Protein AF-A0A8H5M3I1-F1 (afdb_monomer_lite)

Foldseek 3Di:
DDVVVVVVVVVLVVVLVVLVVVLVVLVVVLVVVVVVLVVVLCVLVVDDDDPVSVVVNLLSVLLNVLSVLQNVLSNVLSCLCCVQQPVDQQDDPCRNVVSVVSSCVVNVVSVVCNCVSVVSSVVSVVVVVVVVVVVPD

Sequence (137 aa):
MNPEDQQIIVQYGTTYYQESIPMIVTILTYGIFILATLIAVRAIVSKSLTRSRILLLACLIAIGIGFTWDVFYFAMSNLILIKYGLVQVVRGPEGLELAGVIADKKELPLLYMSSWAGVIAASRIFLFEWDGTLLIG

pLDDT: mean 77.52, std 11.61, range [37.47, 92.94]

Structure (mmCIF, N/CA/C/O backbone):
data_AF-A0A8H5M3I1-F1
#
_entry.id   AF-A0A8H5M3I1-F1
#
loop_
_atom_site.group_PDB
_atom_site.id
_atom_site.type_symbol
_atom_site.label_atom_id
_atom_site.label_alt_id
_atom_site.label_comp_id
_atom_site.label_asym_id
_atom_site.label_entity_id
_atom_site.label_seq_id
_atom_site.pdbx_PDB_ins_code
_atom_site.Cartn_x
_atom_site.Cartn_y
_atom_site.Cartn_z
_atom_site.occupancy
_atom_site.B_iso_or_equiv
_atom_site.auth_seq_id
_atom_site.auth_comp_id
_atom_site.auth_asym_id
_atom_site.auth_atom_id
_atom_site.pdbx_PDB_model_num
ATOM 1 N N . MET A 1 1 ? 20.606 9.527 -31.210 1.00 57.84 1 MET A N 1
ATOM 2 C CA . MET A 1 1 ? 19.341 9.486 -30.455 1.00 57.84 1 MET A CA 1
ATOM 3 C C . MET A 1 1 ? 18.358 10.329 -31.236 1.00 57.84 1 MET A C 1
ATOM 5 O O . MET A 1 1 ? 18.690 11.481 -31.501 1.00 57.84 1 MET A O 1
ATOM 9 N N . ASN A 1 2 ? 17.266 9.739 -31.723 1.00 83.81 2 ASN A N 1
ATOM 10 C CA . ASN A 1 2 ? 16.259 10.480 -32.481 1.00 83.81 2 ASN A CA 1
ATOM 11 C C . ASN A 1 2 ? 15.472 11.379 -31.499 1.00 83.81 2 ASN A C 1
ATOM 13 O O . ASN A 1 2 ? 15.250 10.953 -30.363 1.00 83.81 2 ASN A O 1
ATOM 17 N N . PRO A 1 3 ? 15.065 12.609 -31.861 1.00 79.06 3 PRO A N 1
ATOM 18 C CA . PRO A 1 3 ? 14.167 13.430 -31.043 1.00 79.06 3 PRO A CA 1
ATOM 19 C C . PRO A 1 3 ? 12.902 12.705 -30.551 1.00 79.06 3 PRO A C 1
ATOM 21 O O . PRO A 1 3 ? 12.463 12.962 -29.432 1.00 79.06 3 PRO A O 1
ATOM 24 N N . GLU A 1 4 ? 12.357 11.769 -31.332 1.00 77.56 4 GLU A N 1
ATOM 25 C CA . GLU A 1 4 ? 11.216 10.931 -30.927 1.00 77.56 4 GLU A CA 1
ATOM 26 C C . GLU A 1 4 ? 11.570 10.022 -29.737 1.00 77.56 4 GLU A C 1
ATOM 28 O O . GLU A 1 4 ? 10.868 10.028 -28.727 1.00 77.56 4 GLU A O 1
ATOM 33 N N . ASP A 1 5 ? 12.721 9.341 -29.779 1.00 71.25 5 ASP A N 1
ATOM 34 C CA . ASP A 1 5 ? 13.210 8.519 -28.661 1.00 71.25 5 ASP A CA 1
ATOM 35 C C . ASP A 1 5 ? 13.417 9.362 -27.393 1.00 71.25 5 ASP A C 1
ATOM 37 O O . ASP A 1 5 ? 13.139 8.922 -26.276 1.00 71.25 5 ASP A O 1
ATOM 41 N N . GLN A 1 6 ? 13.907 10.598 -27.555 1.00 76.94 6 GLN A N 1
ATOM 42 C CA . GLN A 1 6 ? 14.094 11.536 -26.447 1.00 76.94 6 GLN A CA 1
ATOM 43 C C . GLN A 1 6 ? 12.770 11.933 -25.796 1.00 76.94 6 GLN A C 1
ATOM 45 O O . GLN A 1 6 ? 12.694 11.958 -24.568 1.00 76.94 6 GLN A O 1
ATOM 50 N N . GLN A 1 7 ? 11.739 12.233 -26.588 1.00 81.69 7 GLN A N 1
ATOM 51 C CA . GLN A 1 7 ? 10.420 12.573 -26.056 1.00 81.69 7 GLN A CA 1
ATOM 52 C C . GLN A 1 7 ? 9.821 11.411 -25.275 1.00 81.69 7 GLN A C 1
ATOM 54 O O . GLN A 1 7 ? 9.352 11.610 -24.156 1.00 81.69 7 GLN A O 1
ATOM 59 N N . ILE A 1 8 ? 9.913 10.201 -25.821 1.00 75.00 8 ILE A N 1
ATOM 60 C CA . ILE A 1 8 ? 9.384 9.004 -25.178 1.00 75.00 8 ILE A CA 1
ATOM 61 C C . ILE A 1 8 ? 10.097 8.762 -23.836 1.00 75.00 8 ILE A C 1
ATOM 63 O O . ILE A 1 8 ? 9.441 8.581 -22.812 1.00 75.00 8 ILE A O 1
ATOM 67 N N . ILE A 1 9 ? 11.431 8.846 -23.790 1.00 77.00 9 ILE A N 1
ATOM 68 C CA . ILE A 1 9 ? 12.196 8.667 -22.543 1.00 77.00 9 ILE A CA 1
ATOM 69 C C . ILE A 1 9 ? 11.850 9.733 -21.498 1.00 77.00 9 ILE A C 1
ATOM 71 O O . ILE A 1 9 ? 11.693 9.405 -20.321 1.00 77.00 9 ILE A O 1
ATOM 75 N N . VAL A 1 10 ? 11.713 10.999 -21.905 1.00 82.00 10 VAL A N 1
ATOM 76 C CA . VAL A 1 10 ? 11.321 12.085 -20.994 1.00 82.00 10 VAL A CA 1
ATOM 77 C C . VAL A 1 10 ? 9.905 11.866 -20.464 1.00 82.00 10 VAL A C 1
ATOM 79 O O . VAL A 1 10 ? 9.671 12.054 -19.271 1.00 82.00 10 VAL A O 1
ATOM 82 N N . GLN A 1 11 ? 8.974 11.436 -21.315 1.00 80.19 11 GLN A N 1
ATOM 83 C CA . GLN A 1 11 ? 7.590 11.185 -20.933 1.00 80.19 11 GLN A CA 1
ATOM 84 C C . GLN A 1 11 ? 7.496 10.028 -19.933 1.00 80.19 11 GLN A C 1
ATOM 86 O O . GLN A 1 11 ? 6.967 10.222 -18.841 1.00 80.19 11 GLN A O 1
ATOM 91 N N . TYR A 1 12 ? 8.116 8.882 -20.233 1.00 75.44 12 TYR A N 1
ATOM 92 C CA . TYR A 1 12 ? 8.194 7.757 -19.300 1.00 75.44 12 TYR A CA 1
ATOM 93 C C . TYR A 1 12 ? 8.881 8.150 -17.990 1.00 75.44 12 TYR A C 1
ATOM 95 O O . TYR A 1 12 ? 8.330 7.920 -16.916 1.00 75.44 12 TYR A O 1
ATOM 103 N N . GLY A 1 13 ? 10.052 8.791 -18.053 1.00 76.19 13 GLY A N 1
ATOM 104 C CA . GLY A 1 13 ? 10.782 9.239 -16.865 1.00 76.19 13 GLY A CA 1
ATOM 105 C C . GLY A 1 13 ? 9.957 10.177 -15.978 1.00 76.19 13 GLY A C 1
ATOM 106 O O . GLY A 1 13 ? 9.979 10.046 -14.754 1.00 76.19 13 GLY A O 1
ATOM 107 N N . THR A 1 14 ? 9.180 11.073 -16.592 1.00 81.19 14 THR A N 1
ATOM 108 C CA . THR A 1 14 ? 8.269 11.980 -15.882 1.00 81.19 14 THR A CA 1
ATOM 109 C C . THR A 1 14 ? 7.128 11.213 -15.220 1.00 81.19 14 THR A C 1
ATOM 111 O O . THR A 1 14 ? 6.872 11.435 -14.039 1.00 81.19 14 THR A O 1
ATOM 114 N N . THR A 1 15 ? 6.489 10.278 -15.929 1.00 79.19 15 THR A N 1
ATOM 115 C CA . THR A 1 15 ? 5.421 9.434 -15.375 1.00 79.19 15 THR A CA 1
ATOM 116 C C . THR A 1 15 ? 5.918 8.629 -14.175 1.00 79.19 15 THR A C 1
ATOM 118 O O . THR A 1 15 ? 5.325 8.699 -13.105 1.00 79.19 15 THR A O 1
ATOM 121 N N . TYR A 1 16 ? 7.060 7.945 -14.284 1.00 75.88 16 TYR A N 1
ATOM 122 C CA . TYR A 1 16 ? 7.607 7.174 -13.161 1.00 75.88 16 TYR A CA 1
ATOM 123 C C . TYR A 1 16 ? 7.965 8.050 -11.960 1.00 75.88 16 TYR A C 1
ATOM 125 O O . TYR A 1 16 ? 7.728 7.657 -10.817 1.00 75.88 16 TYR A O 1
ATOM 133 N N . TYR A 1 17 ? 8.528 9.237 -12.195 1.00 78.06 17 TYR A N 1
ATOM 134 C CA . TYR A 1 17 ? 8.825 10.186 -11.124 1.00 78.06 17 TYR A CA 1
ATOM 135 C C . TYR A 1 17 ? 7.546 10.675 -10.426 1.00 78.06 17 TYR A C 1
ATOM 137 O O . TYR A 1 17 ? 7.496 10.753 -9.199 1.00 78.06 17 TYR A O 1
ATOM 145 N N . GLN A 1 18 ? 6.496 10.960 -11.197 1.00 80.56 18 GLN A N 1
ATOM 146 C CA . GLN A 1 18 ? 5.214 11.416 -10.666 1.00 80.56 18 GLN A CA 1
ATOM 147 C C . GLN A 1 18 ? 4.464 10.330 -9.891 1.00 80.56 18 GLN A C 1
ATOM 149 O O . GLN A 1 18 ? 3.827 10.671 -8.902 1.00 80.56 18 GLN A O 1
ATOM 154 N N . GLU A 1 19 ? 4.584 9.055 -10.270 1.00 79.81 19 GLU A N 1
ATOM 155 C CA . GLU A 1 19 ? 3.922 7.925 -9.593 1.00 79.81 19 GLU A CA 1
ATOM 156 C C . GLU A 1 19 ? 4.698 7.400 -8.366 1.00 79.81 19 GLU A C 1
ATOM 158 O O . GLU A 1 19 ? 4.123 6.911 -7.390 1.00 79.81 19 GLU A O 1
ATOM 163 N N . SER A 1 20 ? 6.022 7.571 -8.333 1.00 77.31 20 SER A N 1
ATOM 164 C CA . SER A 1 20 ? 6.836 7.112 -7.195 1.00 77.31 20 SER A CA 1
ATOM 165 C C . SER A 1 20 ? 6.672 7.973 -5.934 1.00 77.31 20 SER A C 1
ATOM 167 O O . SER A 1 20 ? 6.723 7.447 -4.820 1.00 77.31 20 SER A O 1
ATOM 169 N N . ILE A 1 21 ? 6.402 9.274 -6.071 1.00 83.38 21 ILE A N 1
ATOM 170 C CA . ILE A 1 21 ? 6.089 10.158 -4.934 1.00 83.38 21 ILE A CA 1
ATOM 171 C C . ILE A 1 21 ? 4.821 9.706 -4.176 1.00 83.38 21 ILE A C 1
ATOM 173 O O . ILE A 1 21 ? 4.917 9.467 -2.966 1.00 83.38 21 ILE A O 1
ATOM 177 N N . PRO A 1 22 ? 3.642 9.555 -4.814 1.00 84.62 22 PRO A N 1
ATOM 178 C CA . PRO A 1 22 ? 2.435 9.108 -4.131 1.00 84.62 22 PRO A CA 1
ATOM 179 C C . PRO A 1 22 ? 2.580 7.685 -3.588 1.00 84.62 22 PRO A C 1
ATOM 181 O O . PRO A 1 22 ? 2.024 7.405 -2.527 1.00 84.62 22 PRO A O 1
ATOM 184 N N . MET A 1 23 ? 3.374 6.810 -4.220 1.00 83.62 23 MET A N 1
ATOM 185 C CA . MET A 1 23 ? 3.729 5.495 -3.663 1.00 83.62 23 MET A CA 1
ATOM 186 C C . MET A 1 23 ? 4.410 5.612 -2.295 1.00 83.62 23 MET A C 1
ATOM 188 O O . MET A 1 23 ? 3.956 4.996 -1.328 1.00 83.62 23 MET A O 1
ATOM 192 N N . ILE A 1 24 ? 5.455 6.436 -2.183 1.00 85.88 24 ILE A N 1
ATOM 193 C CA . ILE A 1 24 ? 6.175 6.643 -0.918 1.00 85.88 24 ILE A CA 1
ATOM 194 C C . ILE A 1 24 ? 5.238 7.225 0.145 1.00 85.88 24 ILE A C 1
ATOM 196 O O . ILE A 1 24 ? 5.185 6.719 1.267 1.00 85.88 24 ILE A O 1
ATOM 200 N N . VAL A 1 25 ? 4.468 8.258 -0.210 1.00 88.50 25 VAL A N 1
ATOM 201 C CA . VAL A 1 25 ? 3.515 8.898 0.709 1.00 88.50 25 VAL A CA 1
ATOM 202 C C . VAL A 1 25 ? 2.466 7.898 1.195 1.00 88.50 25 VAL A C 1
ATOM 204 O O . VAL A 1 25 ? 2.199 7.825 2.392 1.00 88.50 25 VAL A O 1
ATOM 207 N N . THR A 1 26 ? 1.916 7.081 0.296 1.00 87.00 26 THR A N 1
ATOM 208 C CA . THR A 1 26 ? 0.904 6.068 0.627 1.00 87.00 26 THR A CA 1
ATOM 209 C C . THR A 1 26 ? 1.446 5.040 1.615 1.00 87.00 26 THR A C 1
ATOM 211 O O . THR A 1 26 ? 0.792 4.752 2.616 1.00 87.00 26 THR A O 1
ATOM 214 N N . ILE A 1 27 ? 2.662 4.529 1.395 1.00 86.25 27 ILE A N 1
ATOM 215 C CA . ILE A 1 27 ? 3.293 3.551 2.294 1.00 86.25 27 ILE A CA 1
ATOM 216 C C . ILE A 1 27 ? 3.556 4.161 3.678 1.00 86.25 27 ILE A C 1
ATOM 218 O O . ILE A 1 27 ? 3.284 3.521 4.697 1.00 86.25 27 ILE A O 1
ATOM 222 N N . LEU A 1 28 ? 4.045 5.405 3.738 1.00 90.19 28 LEU A N 1
ATOM 223 C CA . LEU A 1 28 ? 4.293 6.097 5.007 1.00 90.19 28 LEU A CA 1
ATOM 224 C C . LEU A 1 28 ? 2.995 6.348 5.782 1.00 90.19 28 LEU A C 1
ATOM 226 O O . LEU A 1 28 ? 2.910 6.024 6.970 1.00 90.19 28 LEU A O 1
ATOM 230 N N . THR A 1 29 ? 1.965 6.870 5.113 1.00 87.69 29 THR A N 1
ATOM 231 C CA . THR A 1 29 ? 0.651 7.110 5.724 1.00 87.69 29 THR A CA 1
ATOM 232 C C . THR A 1 29 ? 0.000 5.802 6.170 1.00 87.69 29 THR A C 1
ATOM 234 O O . THR A 1 29 ? -0.606 5.753 7.241 1.00 87.69 29 THR A O 1
ATOM 237 N N . TYR A 1 30 ? 0.186 4.712 5.423 1.00 89.19 30 TYR A N 1
ATOM 238 C CA . TYR A 1 30 ? -0.279 3.389 5.827 1.00 89.19 30 TYR A CA 1
ATOM 239 C C . TYR A 1 30 ? 0.415 2.882 7.103 1.00 89.19 30 TYR A C 1
ATOM 241 O O . TYR A 1 30 ? -0.239 2.330 7.988 1.00 89.19 30 TYR A O 1
ATOM 249 N N . GLY A 1 31 ? 1.714 3.145 7.269 1.00 87.44 31 GLY A N 1
ATOM 250 C CA . GLY A 1 31 ? 2.421 2.868 8.524 1.00 87.44 31 GLY A CA 1
ATOM 251 C C . GLY A 1 31 ? 1.807 3.603 9.724 1.00 87.44 31 GLY A C 1
ATOM 252 O O . GLY A 1 31 ? 1.574 3.000 10.774 1.00 87.44 31 GLY A O 1
ATOM 253 N N . ILE A 1 32 ? 1.469 4.886 9.554 1.00 92.00 32 ILE A N 1
ATOM 254 C CA . ILE A 1 32 ? 0.771 5.683 10.579 1.00 92.00 32 ILE A CA 1
ATOM 255 C C . ILE A 1 32 ? -0.615 5.091 10.875 1.00 92.00 32 ILE A C 1
ATOM 257 O O . ILE A 1 32 ? -0.999 4.964 12.040 1.00 92.00 32 ILE A O 1
ATOM 261 N N . PHE A 1 33 ? -1.346 4.680 9.838 1.00 90.31 33 PHE A N 1
ATOM 262 C CA . PHE A 1 33 ? -2.653 4.040 9.972 1.00 90.31 33 PHE A CA 1
ATOM 263 C C . PHE A 1 33 ? -2.585 2.731 10.777 1.00 90.31 33 PHE A C 1
ATOM 265 O O . PHE A 1 33 ? -3.406 2.525 11.674 1.00 90.31 33 PHE A O 1
ATOM 272 N N . ILE A 1 34 ? -1.584 1.874 10.537 1.00 90.44 34 ILE A N 1
ATOM 273 C CA . ILE A 1 34 ? -1.369 0.651 11.329 1.00 90.44 34 ILE A CA 1
ATOM 274 C C . ILE A 1 34 ? -1.138 1.001 12.801 1.00 90.44 34 ILE A C 1
ATOM 276 O O . ILE A 1 34 ? -1.767 0.411 13.680 1.00 90.44 34 ILE A O 1
ATOM 280 N N . LEU A 1 35 ? -0.267 1.974 13.089 1.00 92.94 35 LEU A N 1
ATOM 281 C CA . LEU A 1 35 ? 0.019 2.388 14.465 1.00 92.94 35 LEU A CA 1
ATOM 282 C C . LEU A 1 35 ? -1.240 2.906 15.174 1.00 92.94 35 LEU A C 1
ATOM 284 O O . LEU A 1 35 ? -1.528 2.489 16.298 1.00 92.94 35 LEU A O 1
ATOM 288 N N . ALA A 1 36 ? -2.029 3.751 14.506 1.00 89.94 36 ALA A N 1
ATOM 289 C CA . ALA A 1 36 ? -3.299 4.247 15.032 1.00 89.94 36 ALA A CA 1
ATOM 290 C C . ALA A 1 36 ? -4.295 3.104 15.297 1.00 89.94 36 ALA A C 1
ATOM 292 O O . ALA A 1 36 ? -4.933 3.059 16.352 1.00 89.94 36 ALA A O 1
ATOM 293 N N . THR A 1 37 ? -4.370 2.138 14.379 1.00 90.31 37 THR A N 1
ATOM 294 C CA . THR A 1 37 ? -5.222 0.948 14.499 1.00 90.31 37 THR A CA 1
ATOM 295 C C . THR A 1 37 ? -4.817 0.101 15.706 1.00 90.31 37 THR A C 1
ATOM 297 O O . THR A 1 37 ? -5.672 -0.278 16.502 1.00 90.31 37 THR A O 1
ATOM 300 N N . LEU A 1 38 ? -3.520 -0.140 15.918 1.00 90.12 38 LEU A N 1
ATOM 301 C CA . LEU A 1 38 ? -3.019 -0.892 17.075 1.00 90.12 38 LEU A CA 1
ATOM 302 C C . LEU A 1 38 ? -3.345 -0.201 18.405 1.00 90.12 38 LEU A C 1
ATOM 304 O O . LEU A 1 38 ? -3.754 -0.862 19.365 1.00 90.12 38 LEU A O 1
ATOM 308 N N . ILE A 1 39 ? -3.209 1.128 18.464 1.00 91.62 39 ILE A N 1
ATOM 309 C CA . ILE A 1 39 ? -3.585 1.919 19.644 1.00 91.62 39 ILE A CA 1
ATOM 310 C C . ILE A 1 39 ? -5.090 1.782 19.913 1.00 91.62 39 ILE A C 1
ATOM 312 O O . ILE A 1 39 ? -5.485 1.525 21.054 1.00 91.62 39 ILE A O 1
ATOM 316 N N . ALA A 1 40 ? -5.925 1.888 18.875 1.00 89.50 40 ALA A N 1
ATOM 317 C CA . ALA A 1 40 ? -7.372 1.727 18.986 1.00 89.50 40 ALA A CA 1
ATOM 318 C C . ALA A 1 40 ? -7.760 0.318 19.467 1.00 89.50 40 ALA A C 1
ATOM 320 O O . ALA A 1 40 ? -8.529 0.187 20.420 1.00 89.50 40 ALA A O 1
ATOM 321 N N . VAL A 1 41 ? -7.175 -0.738 18.890 1.00 89.62 41 VAL A N 1
ATOM 322 C CA . VAL A 1 41 ? -7.396 -2.128 19.325 1.00 89.62 41 VAL A CA 1
ATOM 323 C C . VAL A 1 41 ? -7.031 -2.294 20.800 1.00 89.62 41 VAL A C 1
ATOM 325 O O . VAL A 1 41 ? -7.839 -2.801 21.580 1.00 89.62 41 VAL A O 1
ATOM 328 N N . ARG A 1 42 ? -5.859 -1.805 21.225 1.00 89.75 42 ARG A N 1
ATOM 329 C CA . ARG A 1 42 ? -5.424 -1.876 22.629 1.00 89.75 42 ARG A CA 1
ATOM 330 C C . ARG A 1 42 ? -6.384 -1.138 23.567 1.00 89.75 42 ARG A C 1
ATOM 332 O O . ARG A 1 42 ? -6.700 -1.639 24.647 1.00 89.75 42 ARG A O 1
ATOM 339 N N . ALA A 1 43 ? -6.881 0.031 23.170 1.00 88.50 43 ALA A N 1
ATOM 340 C CA . ALA A 1 43 ? -7.863 0.795 23.941 1.00 88.50 43 ALA A CA 1
ATOM 341 C C . ALA A 1 43 ? -9.230 0.086 24.040 1.00 88.50 43 ALA A C 1
ATOM 343 O O . ALA A 1 43 ? -9.942 0.234 25.039 1.00 88.50 43 ALA A O 1
ATOM 344 N N . ILE A 1 44 ? -9.603 -0.703 23.028 1.00 88.62 44 ILE A N 1
ATOM 345 C CA . ILE A 1 44 ? -10.852 -1.467 23.044 1.00 88.62 44 ILE A CA 1
ATOM 346 C C . ILE A 1 44 ? -10.724 -2.712 23.929 1.00 88.62 44 ILE A C 1
ATOM 348 O O . ILE A 1 44 ? -11.603 -2.931 24.764 1.00 88.62 44 ILE A O 1
ATOM 352 N N . VAL A 1 45 ? -9.632 -3.472 23.778 1.00 87.44 45 VAL A N 1
ATOM 353 C CA . VAL A 1 45 ? -9.378 -4.749 24.476 1.00 87.44 45 VAL A CA 1
ATOM 354 C C . VAL A 1 45 ? -9.001 -4.553 25.949 1.00 87.44 45 VAL A C 1
ATOM 356 O O . VAL A 1 45 ? -9.272 -5.418 26.772 1.00 87.44 45 VAL A O 1
ATOM 359 N N . SER A 1 46 ? -8.424 -3.406 26.323 1.00 87.38 46 SER A N 1
ATOM 360 C CA . SER A 1 46 ? -8.066 -3.104 27.724 1.00 87.38 46 SER A CA 1
ATOM 361 C C . SER A 1 46 ? -9.258 -2.907 28.675 1.00 87.38 46 SER A C 1
ATOM 363 O O . SER A 1 46 ? -9.058 -2.769 29.879 1.00 87.38 46 SER A O 1
ATOM 365 N N . LYS A 1 47 ? -10.496 -2.889 28.168 1.00 81.88 47 LYS A N 1
ATOM 366 C CA . LYS A 1 47 ? -11.732 -2.785 28.963 1.00 81.88 47 LYS A CA 1
ATOM 367 C C . LYS A 1 47 ? -12.608 -4.016 28.715 1.00 81.88 47 LYS A C 1
ATOM 369 O O . LYS A 1 47 ? -12.364 -4.770 27.778 1.00 81.88 47 LYS A O 1
ATOM 374 N N . SER A 1 48 ? -13.651 -4.207 29.523 1.00 83.62 48 SER A N 1
ATOM 375 C CA . SER A 1 48 ? -14.582 -5.329 29.350 1.00 83.62 48 SER A CA 1
ATOM 376 C C . SER A 1 48 ? -15.162 -5.373 27.930 1.00 83.62 48 SER A C 1
ATOM 378 O O . SER A 1 48 ? -15.632 -4.366 27.393 1.00 83.62 48 SER A O 1
ATOM 380 N N . LEU A 1 49 ? -15.110 -6.554 27.310 1.00 80.69 49 LEU A N 1
ATOM 381 C CA . LEU A 1 49 ? -15.620 -6.798 25.963 1.00 80.69 49 LEU A CA 1
ATOM 382 C C . LEU A 1 49 ? -17.150 -6.848 25.987 1.00 80.69 49 LEU A C 1
ATOM 384 O O . LEU A 1 49 ? -17.758 -7.883 26.235 1.00 80.69 49 LEU A O 1
ATOM 388 N N . THR A 1 50 ? -17.778 -5.702 25.737 1.00 87.75 50 THR A N 1
ATOM 389 C CA . THR A 1 50 ? -19.220 -5.616 25.481 1.00 87.75 50 THR A CA 1
ATOM 390 C C . THR A 1 50 ? -19.527 -5.936 24.015 1.00 87.75 50 THR A C 1
ATOM 392 O O . THR A 1 50 ? -18.670 -5.766 23.144 1.00 87.75 50 THR A O 1
ATOM 395 N N . ARG A 1 51 ? -20.770 -6.339 23.706 1.00 82.19 51 ARG A N 1
ATOM 396 C CA . ARG A 1 51 ? -21.219 -6.640 22.329 1.00 82.19 51 ARG A CA 1
ATOM 397 C C . ARG A 1 51 ? -20.896 -5.504 21.343 1.00 82.19 51 ARG A C 1
ATOM 399 O O . ARG A 1 51 ? -20.404 -5.758 20.250 1.00 82.19 51 ARG A O 1
ATOM 406 N N . SER A 1 52 ? -21.065 -4.248 21.762 1.00 84.31 52 SER A N 1
ATOM 407 C CA . SER A 1 52 ? -20.727 -3.067 20.952 1.00 84.31 52 SER A CA 1
ATOM 408 C C . SER A 1 52 ? -19.226 -2.936 20.660 1.00 84.31 52 SER A C 1
ATOM 410 O O . SER A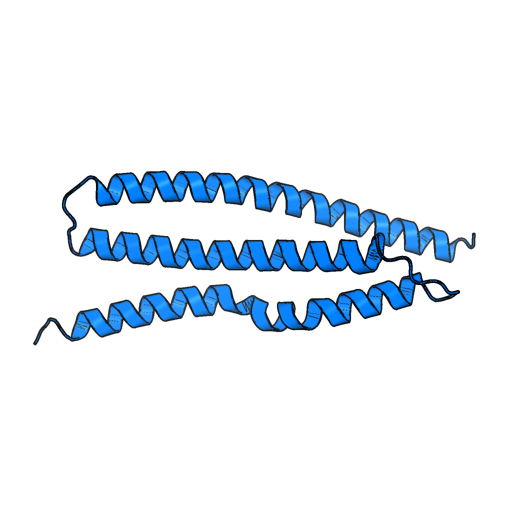 1 52 ? -18.847 -2.511 19.575 1.00 84.31 52 SER A O 1
ATOM 412 N N . ARG A 1 53 ? -18.351 -3.314 21.601 1.00 84.50 53 ARG A N 1
ATOM 413 C CA . ARG A 1 53 ? -16.890 -3.286 21.401 1.00 84.50 53 ARG A CA 1
ATOM 414 C C . ARG A 1 53 ? -16.416 -4.379 20.453 1.00 84.50 53 ARG A C 1
ATOM 416 O O . ARG A 1 53 ? -15.502 -4.135 19.674 1.00 84.50 53 ARG A O 1
ATOM 423 N N . ILE A 1 54 ? -17.051 -5.548 20.501 1.00 82.31 54 ILE A N 1
ATOM 424 C CA . ILE A 1 54 ? -16.795 -6.641 19.556 1.00 82.31 54 ILE A CA 1
ATOM 425 C C . ILE A 1 54 ? -17.158 -6.190 18.136 1.00 82.31 54 ILE A C 1
ATOM 427 O O . ILE A 1 54 ? -16.349 -6.345 17.225 1.00 82.31 54 ILE A O 1
ATOM 431 N N . LEU A 1 55 ? -18.317 -5.542 17.964 1.00 84.44 55 LEU A N 1
ATOM 432 C CA . LEU A 1 55 ? -18.726 -4.976 16.675 1.00 84.44 55 LEU A CA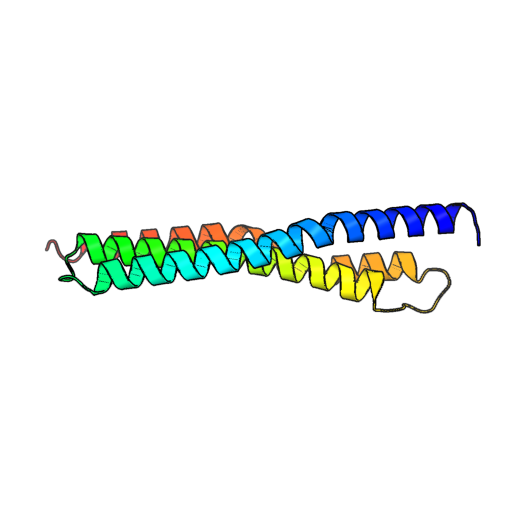 1
ATOM 433 C C . LEU A 1 55 ? -17.753 -3.889 16.181 1.00 84.44 55 LEU A C 1
ATOM 435 O O . LEU A 1 55 ? -17.386 -3.873 15.008 1.00 84.44 55 LEU A O 1
ATOM 439 N N . LEU A 1 56 ? -17.286 -3.007 17.071 1.00 85.44 56 LEU A N 1
ATOM 440 C CA . LEU A 1 56 ? -16.282 -1.996 16.723 1.00 85.44 56 LEU A CA 1
ATOM 441 C C . LEU A 1 56 ? -14.949 -2.620 16.296 1.00 85.44 56 LEU A C 1
ATOM 443 O O . LEU A 1 56 ? -14.371 -2.171 15.312 1.00 85.44 56 LEU A O 1
ATOM 447 N N . LEU A 1 57 ? -14.472 -3.662 16.985 1.00 84.69 57 LEU A N 1
ATOM 448 C CA . LEU A 1 57 ? -13.263 -4.393 16.587 1.00 84.69 57 LEU A CA 1
ATOM 449 C C . LEU A 1 57 ? -13.428 -5.060 15.221 1.00 84.69 57 LEU A C 1
ATOM 451 O O . LEU A 1 57 ? -12.531 -4.969 14.389 1.00 84.69 57 LEU A O 1
ATOM 455 N N . ALA A 1 58 ? -14.576 -5.689 14.974 1.00 83.06 58 ALA A N 1
ATOM 456 C CA . ALA A 1 58 ? -14.897 -6.284 13.684 1.00 83.06 58 ALA A CA 1
ATOM 457 C C . ALA A 1 58 ? -14.867 -5.253 12.546 1.00 83.06 58 ALA A C 1
ATOM 459 O O . ALA A 1 58 ? -14.258 -5.502 11.504 1.00 83.06 58 ALA A O 1
ATOM 460 N N . CYS A 1 59 ? -15.466 -4.081 12.772 1.00 84.44 59 CYS A N 1
ATOM 461 C CA . CYS A 1 59 ? -15.438 -2.968 11.829 1.00 84.44 59 CYS A CA 1
ATOM 462 C C . CYS A 1 59 ? -14.003 -2.479 11.583 1.00 84.44 59 CYS A C 1
ATOM 464 O O . CYS A 1 59 ? -13.578 -2.352 10.437 1.00 84.44 59 CYS A O 1
ATOM 466 N N . LEU A 1 60 ? -13.218 -2.302 12.649 1.00 86.12 60 LEU A N 1
ATOM 467 C CA . LEU A 1 60 ? -11.820 -1.879 12.556 1.00 86.12 60 LEU A CA 1
ATOM 468 C C . LEU A 1 60 ? -10.971 -2.871 11.741 1.00 86.12 60 LEU A C 1
ATOM 470 O O . LEU A 1 60 ? -10.137 -2.456 10.941 1.00 86.12 60 LEU A O 1
ATOM 474 N N . ILE A 1 61 ? -11.207 -4.177 11.907 1.00 85.56 61 ILE A N 1
ATOM 475 C CA . ILE A 1 61 ? -10.545 -5.236 11.133 1.00 85.56 61 ILE A CA 1
ATOM 476 C C . ILE A 1 61 ? -10.961 -5.176 9.661 1.00 85.56 61 ILE A C 1
ATOM 478 O O . ILE A 1 61 ? -10.100 -5.267 8.792 1.00 85.56 61 ILE A O 1
ATOM 482 N N . ALA A 1 62 ? -12.254 -5.018 9.364 1.00 82.31 62 ALA A N 1
ATOM 483 C CA . ALA A 1 62 ? -12.740 -4.931 7.987 1.00 82.31 62 ALA A CA 1
ATOM 484 C C . ALA A 1 62 ? -12.143 -3.721 7.252 1.00 82.31 62 ALA A C 1
ATOM 486 O O . ALA A 1 62 ? -11.620 -3.869 6.149 1.00 82.31 62 ALA A O 1
ATOM 487 N N . ILE A 1 63 ? -12.142 -2.557 7.909 1.00 84.81 63 ILE A N 1
ATOM 488 C CA . ILE A 1 63 ? -11.497 -1.335 7.418 1.00 84.81 63 ILE A CA 1
ATOM 489 C C . ILE A 1 63 ? -10.002 -1.586 7.200 1.00 84.81 63 ILE A C 1
ATOM 491 O O . ILE A 1 63 ? -9.478 -1.293 6.129 1.00 84.81 63 ILE A O 1
ATOM 495 N N . GLY A 1 64 ? -9.323 -2.187 8.181 1.00 84.75 64 GLY A N 1
ATOM 496 C CA . GLY A 1 64 ? -7.903 -2.510 8.086 1.00 84.75 64 GLY A CA 1
ATOM 497 C C . GLY A 1 64 ? -7.575 -3.390 6.883 1.00 84.75 64 GLY A C 1
ATOM 498 O O . GLY A 1 64 ? -6.645 -3.079 6.143 1.00 84.75 64 GLY A O 1
ATOM 499 N N . ILE A 1 65 ? -8.354 -4.446 6.637 1.00 84.94 65 ILE A N 1
ATOM 500 C CA . ILE A 1 65 ? -8.138 -5.333 5.487 1.00 84.94 65 ILE A CA 1
ATOM 501 C C . ILE A 1 65 ? -8.388 -4.593 4.166 1.00 84.94 65 ILE A C 1
ATOM 503 O O . ILE A 1 65 ? -7.585 -4.740 3.249 1.00 84.94 65 ILE A O 1
ATOM 507 N N . GLY A 1 66 ? -9.443 -3.776 4.077 1.00 83.56 66 GLY A N 1
ATOM 508 C CA . GLY A 1 66 ? -9.729 -2.963 2.889 1.00 83.56 66 GLY A CA 1
ATOM 509 C C . GLY A 1 66 ? -8.577 -2.015 2.550 1.00 83.56 66 GLY A C 1
ATOM 510 O O . GLY A 1 66 ? -8.030 -2.082 1.454 1.00 83.56 66 GLY A O 1
ATOM 511 N N . PHE A 1 67 ? -8.117 -1.229 3.528 1.00 83.75 67 PHE A N 1
ATOM 512 C CA . PHE A 1 67 ? -6.965 -0.339 3.344 1.00 83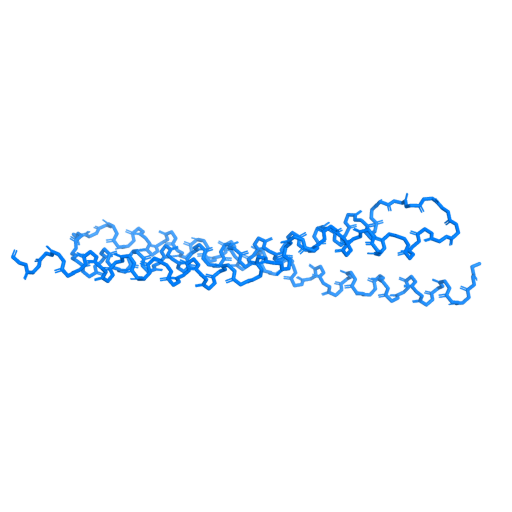.75 67 PHE A CA 1
ATOM 513 C C . PHE A 1 67 ? -5.672 -1.099 3.023 1.00 83.75 67 PHE A C 1
ATOM 515 O O . PHE A 1 67 ? -4.889 -0.650 2.190 1.00 83.75 67 PHE A O 1
ATOM 522 N N . THR A 1 68 ? -5.442 -2.258 3.651 1.00 86.75 68 THR A N 1
ATOM 523 C CA . THR A 1 68 ? -4.285 -3.113 3.328 1.00 86.75 68 THR A CA 1
ATOM 524 C C . THR A 1 68 ? -4.324 -3.537 1.863 1.00 86.75 68 THR A C 1
ATOM 526 O O . THR A 1 68 ? -3.292 -3.535 1.195 1.00 86.75 68 THR A O 1
ATOM 529 N N . TRP A 1 69 ? -5.509 -3.901 1.368 1.00 85.88 69 TRP A N 1
ATOM 530 C CA . TRP A 1 69 ? -5.705 -4.324 -0.010 1.00 85.88 69 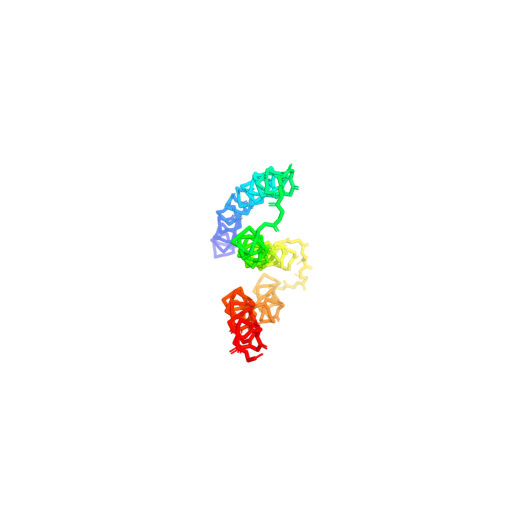TRP A CA 1
ATOM 531 C C . TRP A 1 69 ? -5.447 -3.188 -1.001 1.00 85.88 69 TRP A C 1
ATOM 533 O O . TRP A 1 69 ? -4.699 -3.387 -1.956 1.00 85.88 69 TRP A O 1
ATOM 543 N N . ASP A 1 70 ? -5.985 -1.995 -0.746 1.00 84.56 70 ASP A N 1
ATOM 544 C CA . ASP A 1 70 ? -5.774 -0.824 -1.606 1.00 84.56 70 ASP A CA 1
ATOM 545 C C . ASP A 1 70 ? -4.290 -0.448 -1.697 1.00 84.56 70 ASP A C 1
ATOM 547 O O . ASP A 1 70 ? -3.754 -0.231 -2.785 1.00 84.56 70 ASP A O 1
ATOM 551 N N . VAL A 1 71 ? -3.591 -0.442 -0.556 1.00 86.69 71 VAL A N 1
ATOM 552 C CA . VAL A 1 71 ? -2.149 -0.164 -0.508 1.00 86.69 71 VAL A CA 1
ATOM 553 C C . VAL A 1 71 ? -1.356 -1.258 -1.219 1.00 86.69 71 VAL A C 1
ATOM 555 O O . VAL A 1 71 ? -0.415 -0.950 -1.951 1.00 86.69 71 VAL A O 1
ATOM 558 N N . PHE A 1 72 ? -1.730 -2.528 -1.042 1.00 86.88 72 PHE A N 1
ATOM 559 C CA . PHE A 1 72 ? -1.097 -3.646 -1.738 1.00 86.88 72 PHE A CA 1
ATOM 560 C C . PHE A 1 72 ? -1.265 -3.533 -3.255 1.00 86.88 72 PHE A C 1
ATOM 562 O O . PHE A 1 72 ? -0.279 -3.645 -3.980 1.00 86.88 72 PHE A O 1
ATOM 569 N N . TYR A 1 73 ? -2.485 -3.271 -3.727 1.00 85.94 73 TYR A N 1
ATOM 570 C CA . TYR A 1 73 ? -2.786 -3.066 -5.141 1.00 85.94 73 TYR A CA 1
ATOM 571 C C . TYR A 1 73 ? -1.946 -1.922 -5.720 1.00 85.94 73 TYR A C 1
ATOM 573 O O . TYR A 1 73 ? -1.231 -2.116 -6.705 1.00 85.94 73 TYR A O 1
ATOM 581 N N . PHE A 1 74 ? -1.965 -0.761 -5.060 1.00 84.56 74 PHE A N 1
ATOM 582 C CA . PHE A 1 74 ? -1.244 0.424 -5.514 1.00 84.56 74 PHE A CA 1
ATOM 583 C C . PHE A 1 74 ? 0.274 0.202 -5.550 1.00 84.56 74 PHE A C 1
ATOM 585 O O . PHE A 1 74 ? 0.932 0.530 -6.538 1.00 84.56 74 PHE A O 1
ATOM 592 N N . ALA A 1 75 ? 0.839 -0.410 -4.505 1.00 85.44 75 ALA A N 1
ATOM 593 C CA . ALA A 1 75 ? 2.266 -0.705 -4.444 1.00 85.44 75 ALA A CA 1
ATOM 594 C C . ALA A 1 75 ? 2.686 -1.751 -5.488 1.00 85.44 75 ALA A C 1
ATOM 596 O O . ALA A 1 75 ? 3.722 -1.592 -6.130 1.00 85.44 75 ALA A O 1
ATOM 597 N N . MET A 1 76 ? 1.896 -2.810 -5.682 1.00 85.62 76 MET A N 1
ATOM 598 C CA . MET A 1 76 ? 2.202 -3.863 -6.653 1.00 85.62 76 MET A CA 1
ATOM 599 C C . MET A 1 76 ? 2.127 -3.369 -8.097 1.00 85.62 76 MET A C 1
ATOM 601 O O . MET A 1 76 ? 3.018 -3.706 -8.875 1.00 85.62 76 MET A O 1
ATOM 605 N N . SER A 1 77 ? 1.119 -2.562 -8.443 1.00 83.62 77 SER A N 1
ATOM 606 C CA . SER A 1 77 ? 1.016 -1.923 -9.765 1.00 83.62 77 SER A CA 1
ATOM 607 C C . SER A 1 77 ? 2.267 -1.081 -10.055 1.00 83.62 77 SER A C 1
ATOM 609 O O . SER A 1 77 ? 2.985 -1.340 -11.024 1.00 83.62 77 SER A O 1
ATOM 611 N N . ASN A 1 78 ? 2.645 -0.195 -9.126 1.00 83.44 78 ASN A N 1
ATOM 612 C CA . ASN A 1 78 ? 3.854 0.623 -9.246 1.00 83.44 78 ASN A CA 1
ATOM 613 C C . ASN A 1 78 ? 5.143 -0.210 -9.365 1.00 83.44 78 ASN A C 1
ATOM 615 O O . ASN A 1 78 ? 6.008 0.083 -10.191 1.00 83.44 78 ASN A O 1
ATOM 619 N N . LEU A 1 79 ? 5.287 -1.278 -8.572 1.00 83.38 79 LEU A N 1
ATOM 620 C CA . LEU A 1 79 ? 6.458 -2.158 -8.641 1.00 83.38 79 LEU A CA 1
ATOM 621 C C . LEU A 1 79 ? 6.548 -2.919 -9.967 1.00 83.38 79 LEU A C 1
ATOM 623 O O . LEU A 1 79 ? 7.655 -3.136 -10.460 1.00 83.38 79 LEU A O 1
ATOM 627 N N . ILE A 1 80 ? 5.419 -3.334 -10.546 1.00 84.12 80 ILE A N 1
ATOM 628 C CA . ILE A 1 80 ? 5.378 -3.976 -11.866 1.00 84.12 80 ILE A CA 1
ATOM 629 C C . ILE A 1 80 ? 5.814 -2.980 -12.936 1.00 84.12 80 ILE A C 1
ATOM 631 O O . ILE A 1 80 ? 6.714 -3.299 -13.715 1.00 84.12 80 ILE A O 1
ATOM 635 N N . LEU A 1 81 ? 5.253 -1.773 -12.922 1.00 77.94 81 LEU A N 1
ATOM 636 C CA . LEU A 1 81 ? 5.612 -0.703 -13.848 1.00 77.94 81 LEU A CA 1
ATOM 637 C C . LEU A 1 81 ? 7.111 -0.375 -13.770 1.00 77.94 81 LEU A C 1
ATOM 639 O O . LEU A 1 81 ? 7.804 -0.411 -14.783 1.00 77.94 81 LEU A O 1
ATOM 643 N N . ILE A 1 82 ? 7.662 -0.178 -12.569 1.00 78.00 82 ILE A N 1
ATOM 644 C CA . ILE A 1 82 ? 9.099 0.090 -12.386 1.00 78.00 82 ILE A CA 1
ATOM 645 C C . ILE A 1 82 ? 9.950 -1.104 -12.842 1.00 78.00 82 ILE A C 1
ATOM 647 O O . ILE A 1 82 ? 10.947 -0.939 -13.549 1.00 78.00 82 ILE A O 1
ATOM 651 N N . LYS A 1 83 ? 9.583 -2.329 -12.449 1.00 80.69 83 LYS A N 1
ATOM 652 C CA . LYS A 1 83 ? 10.383 -3.521 -12.754 1.00 80.69 83 LYS A CA 1
ATOM 653 C C . LYS A 1 83 ? 10.434 -3.802 -14.249 1.00 80.69 83 LYS A C 1
ATOM 655 O O . LYS A 1 83 ? 11.518 -4.054 -14.768 1.00 80.69 83 LYS A O 1
ATOM 660 N N . TYR A 1 84 ? 9.285 -3.807 -14.915 1.00 77.62 84 TYR A N 1
ATOM 661 C CA . TYR A 1 84 ? 9.187 -4.216 -16.313 1.00 77.62 84 TYR A CA 1
ATOM 662 C C . TYR A 1 84 ? 9.399 -3.056 -17.282 1.00 77.62 84 TYR A C 1
ATOM 664 O O . TYR A 1 84 ? 9.934 -3.293 -18.357 1.00 77.62 84 TYR A O 1
ATOM 672 N N . GLY A 1 85 ? 9.052 -1.829 -16.894 1.00 70.19 85 GLY A N 1
ATOM 673 C CA . GLY A 1 85 ? 9.191 -0.646 -17.738 1.00 70.19 85 GLY A CA 1
ATOM 674 C C . GLY A 1 85 ? 10.506 0.122 -17.576 1.00 70.19 85 GLY A C 1
ATOM 675 O O . GLY A 1 85 ? 10.913 0.806 -18.511 1.00 70.19 85 GLY A O 1
ATOM 676 N N . LEU A 1 86 ? 11.197 0.005 -16.431 1.00 71.19 86 LEU A N 1
ATOM 677 C CA . LEU A 1 86 ? 12.434 0.758 -16.164 1.00 71.19 86 LEU A CA 1
ATOM 678 C C . LEU A 1 86 ? 13.659 -0.138 -15.915 1.00 71.19 86 LEU A C 1
ATOM 680 O O . LEU A 1 86 ? 14.738 0.120 -16.443 1.00 71.19 86 LEU A O 1
ATOM 684 N N . VAL A 1 87 ? 13.516 -1.181 -15.089 1.00 73.88 87 VAL A N 1
ATOM 685 C CA . VAL A 1 87 ? 14.653 -2.016 -14.649 1.00 73.88 87 VAL A CA 1
ATOM 686 C C . VAL A 1 87 ? 14.971 -3.129 -15.648 1.00 73.88 87 VAL A C 1
ATOM 688 O O . VAL A 1 87 ? 16.139 -3.445 -15.888 1.00 73.88 87 VAL A O 1
ATOM 691 N N . GLN A 1 88 ? 13.949 -3.759 -16.224 1.00 73.94 88 GLN A N 1
ATOM 692 C CA . GLN A 1 88 ? 14.136 -4.858 -17.156 1.00 73.94 88 GLN A CA 1
ATOM 693 C C . GLN A 1 88 ? 14.450 -4.324 -18.555 1.00 73.94 88 GLN A C 1
ATOM 695 O O . GLN A 1 88 ? 13.565 -3.963 -19.322 1.00 73.94 88 GLN A O 1
ATOM 700 N N . VAL A 1 89 ? 15.736 -4.322 -18.906 1.00 64.31 89 VAL A N 1
ATOM 701 C CA . VAL A 1 89 ? 16.186 -3.933 -20.246 1.00 64.31 89 VAL A CA 1
ATOM 702 C C . VAL A 1 89 ? 15.779 -5.006 -21.255 1.00 64.31 89 VAL A C 1
ATOM 704 O O . VAL A 1 89 ? 16.425 -6.053 -21.369 1.00 64.31 89 VAL A O 1
ATOM 707 N N . VAL A 1 90 ? 14.719 -4.743 -22.014 1.00 67.25 90 VAL A N 1
ATOM 708 C CA . VAL A 1 90 ? 14.389 -5.525 -23.206 1.00 67.25 90 VAL A CA 1
ATOM 709 C C . VAL A 1 90 ? 15.346 -5.101 -24.320 1.00 67.25 90 VAL A C 1
ATOM 711 O O . VAL A 1 90 ? 15.375 -3.947 -24.737 1.00 67.25 90 VAL A O 1
ATOM 714 N N . ARG A 1 91 ? 16.186 -6.031 -24.780 1.00 59.66 91 ARG A N 1
ATOM 715 C CA . ARG A 1 91 ? 17.163 -5.763 -25.843 1.00 59.66 91 ARG A CA 1
ATOM 716 C C . ARG A 1 91 ? 16.480 -5.830 -27.209 1.00 59.66 91 ARG A C 1
ATOM 718 O O . ARG A 1 91 ? 15.931 -6.871 -27.555 1.00 59.66 91 ARG A O 1
ATOM 725 N N . GLY A 1 92 ? 16.572 -4.757 -27.990 1.00 64.62 92 GLY A N 1
ATOM 726 C CA . GLY A 1 92 ? 16.077 -4.693 -29.368 1.00 64.62 92 GLY A CA 1
ATOM 727 C C . GLY A 1 92 ? 15.661 -3.274 -29.775 1.00 64.62 92 GLY A C 1
ATOM 728 O O . GLY A 1 92 ? 15.545 -2.415 -28.901 1.00 64.62 92 GLY A O 1
ATOM 729 N N . PRO A 1 93 ? 15.439 -3.019 -31.078 1.00 60.41 93 PRO A N 1
ATOM 730 C CA . PRO A 1 93 ? 14.985 -1.717 -31.579 1.00 60.41 93 PRO A CA 1
ATOM 731 C C . PRO A 1 93 ? 13.601 -1.306 -31.043 1.00 60.41 93 PRO A C 1
ATOM 733 O O . PRO A 1 93 ? 13.355 -0.122 -30.872 1.00 60.41 93 PRO A O 1
ATOM 736 N N . GLU A 1 94 ? 12.748 -2.269 -30.680 1.00 68.44 94 GLU A N 1
ATOM 737 C CA . GLU A 1 94 ? 11.421 -2.048 -30.069 1.00 68.44 94 GLU A CA 1
ATOM 738 C C . GLU A 1 94 ? 11.434 -2.201 -28.533 1.00 68.44 94 GLU A C 1
ATOM 740 O O . GLU A 1 94 ? 10.393 -2.355 -27.898 1.00 68.44 94 GLU A O 1
ATOM 745 N N . GLY A 1 95 ? 12.617 -2.223 -27.905 1.00 71.75 95 GLY A N 1
ATOM 746 C CA . GLY A 1 95 ? 12.772 -2.644 -26.509 1.00 71.75 95 GLY A CA 1
ATOM 747 C C . GLY A 1 95 ? 11.911 -1.864 -25.509 1.00 71.75 95 GLY A C 1
ATOM 748 O O . GLY A 1 95 ? 11.390 -2.449 -24.563 1.00 71.75 95 GLY A O 1
ATOM 749 N N . LEU A 1 96 ? 11.715 -0.563 -25.732 1.00 69.00 96 LEU A N 1
ATOM 750 C CA . LEU A 1 96 ? 10.945 0.285 -24.824 1.00 69.00 96 LEU A CA 1
ATOM 751 C C . LEU A 1 96 ? 9.424 0.083 -24.958 1.00 69.00 96 LEU A C 1
ATOM 753 O O . LEU A 1 96 ? 8.735 -0.041 -23.949 1.00 69.00 96 LEU A O 1
ATOM 757 N N . GLU A 1 97 ? 8.897 -0.003 -26.182 1.00 71.50 97 GLU A N 1
ATOM 758 C CA . GLU A 1 97 ? 7.473 -0.299 -26.407 1.00 71.50 97 GLU A CA 1
ATOM 759 C C . GLU A 1 97 ? 7.119 -1.706 -25.921 1.00 71.50 97 GLU A C 1
ATOM 761 O O . GLU A 1 97 ? 6.114 -1.905 -25.236 1.00 71.50 97 GLU A O 1
ATOM 766 N N . LEU A 1 98 ? 7.987 -2.685 -26.195 1.00 76.88 98 LEU A N 1
ATOM 767 C CA . LEU A 1 98 ? 7.782 -4.057 -25.745 1.00 76.88 98 LEU A CA 1
ATOM 768 C C . LEU A 1 98 ? 7.804 -4.164 -24.210 1.00 76.88 98 LEU A C 1
ATOM 770 O O . LEU A 1 98 ? 7.051 -4.953 -23.639 1.00 76.88 98 LEU A O 1
ATOM 774 N N . ALA A 1 99 ? 8.642 -3.370 -23.535 1.00 76.31 99 ALA A N 1
ATOM 775 C CA . ALA A 1 99 ? 8.676 -3.284 -22.075 1.00 76.31 99 ALA A CA 1
ATOM 776 C C . ALA A 1 99 ? 7.342 -2.776 -21.496 1.00 76.31 99 ALA A C 1
ATOM 778 O O . ALA A 1 99 ? 6.841 -3.363 -20.534 1.00 76.31 99 ALA A O 1
ATOM 779 N N . GLY A 1 100 ? 6.728 -1.767 -22.127 1.00 72.75 100 GLY A N 1
ATOM 780 C CA . GLY A 1 100 ? 5.391 -1.273 -21.772 1.00 72.75 100 GLY A CA 1
ATOM 781 C C . GLY A 1 100 ? 4.311 -2.348 -21.917 1.00 72.75 100 GLY A C 1
ATOM 782 O O . GLY A 1 100 ? 3.601 -2.649 -20.961 1.00 72.75 100 GLY A O 1
ATOM 783 N N . VAL A 1 101 ? 4.270 -3.042 -23.060 1.00 79.62 101 VAL A N 1
ATOM 784 C CA . VAL A 1 101 ? 3.304 -4.135 -23.297 1.00 79.62 101 VAL A CA 1
ATOM 785 C C . VAL A 1 101 ? 3.470 -5.280 -22.288 1.00 79.62 101 VAL A C 1
ATOM 787 O O . VAL A 1 101 ? 2.491 -5.893 -21.849 1.00 79.62 101 VAL A O 1
ATOM 790 N N . ILE A 1 102 ? 4.710 -5.601 -21.903 1.00 81.00 102 ILE A N 1
ATOM 791 C CA . ILE A 1 102 ? 4.979 -6.617 -20.879 1.00 81.00 102 ILE A CA 1
ATOM 792 C C . ILE A 1 102 ? 4.480 -6.149 -19.509 1.00 81.00 102 ILE A C 1
ATOM 794 O O . ILE A 1 102 ? 3.885 -6.962 -18.795 1.00 81.00 102 ILE A O 1
ATOM 798 N N . ALA A 1 103 ? 4.705 -4.885 -19.143 1.00 78.38 103 ALA A N 1
ATOM 799 C CA . ALA A 1 103 ? 4.221 -4.317 -17.888 1.00 78.38 103 ALA A CA 1
ATOM 800 C C . ALA A 1 103 ? 2.686 -4.384 -17.804 1.00 78.38 103 ALA A C 1
ATOM 802 O O . ALA A 1 103 ? 2.171 -4.986 -16.860 1.00 78.38 103 ALA A O 1
ATOM 803 N N . ASP A 1 104 ? 1.973 -3.934 -18.841 1.00 80.06 104 ASP A N 1
ATOM 804 C CA . ASP A 1 104 ? 0.504 -3.986 -18.919 1.00 80.06 104 ASP A CA 1
ATOM 805 C C . ASP A 1 104 ? -0.022 -5.418 -18.762 1.00 80.06 104 ASP A C 1
ATOM 807 O O . ASP A 1 104 ? -0.950 -5.711 -18.000 1.00 80.06 104 ASP A O 1
ATOM 811 N N . LYS A 1 105 ? 0.625 -6.372 -19.443 1.00 84.19 105 LYS A N 1
ATOM 812 C CA . LYS A 1 105 ? 0.250 -7.788 -19.357 1.00 84.19 105 LYS A CA 1
ATOM 813 C C . LYS A 1 105 ? 0.466 -8.373 -17.962 1.00 84.19 105 LYS A C 1
ATOM 815 O O . LYS A 1 105 ? -0.225 -9.319 -17.578 1.00 84.19 105 LYS A O 1
ATOM 820 N N . LYS A 1 106 ? 1.440 -7.856 -17.212 1.00 82.69 106 LYS A N 1
ATOM 821 C CA . LYS A 1 106 ? 1.724 -8.271 -15.833 1.00 82.69 106 LYS A CA 1
ATOM 822 C C . LYS A 1 106 ? 0.826 -7.575 -14.819 1.00 82.69 106 LYS A C 1
ATOM 824 O O . LYS A 1 106 ? 0.573 -8.171 -13.775 1.00 82.69 106 LYS A O 1
ATOM 829 N N . GLU A 1 107 ? 0.328 -6.386 -15.128 1.00 81.94 107 GLU A N 1
ATOM 830 C CA . GLU A 1 107 ? -0.621 -5.650 -14.297 1.00 81.94 107 GLU A CA 1
ATOM 831 C C . GLU A 1 107 ? -2.060 -6.173 -14.432 1.00 81.94 107 GLU A C 1
ATOM 833 O O . GLU A 1 107 ? -2.811 -6.155 -13.462 1.00 81.94 107 GLU A O 1
ATOM 838 N N . LEU A 1 108 ? -2.432 -6.729 -15.588 1.00 82.12 108 LEU A N 1
ATOM 839 C CA . LEU A 1 108 ? -3.767 -7.281 -15.873 1.00 82.12 108 LEU A CA 1
ATOM 840 C C . LEU A 1 108 ? -4.429 -8.059 -14.711 1.00 82.12 108 LEU A C 1
ATOM 842 O O . LEU A 1 108 ? -5.582 -7.767 -14.392 1.00 82.12 108 LEU A O 1
ATOM 846 N N . PRO A 1 109 ? -3.755 -9.010 -14.031 1.00 81.12 109 PRO A N 1
ATOM 847 C CA . PRO A 1 109 ? -4.327 -9.706 -12.877 1.00 81.12 109 PRO A CA 1
ATOM 848 C C . PRO A 1 109 ? -4.716 -8.785 -11.713 1.00 81.12 109 PRO A C 1
ATOM 850 O O . PRO A 1 109 ? -5.719 -9.047 -11.057 1.00 81.12 109 PRO A O 1
ATOM 853 N N . LEU A 1 110 ? -3.955 -7.714 -11.458 1.00 81.81 110 LEU A N 1
ATOM 854 C CA . LEU A 1 110 ? -4.259 -6.738 -10.408 1.00 81.81 110 LEU A CA 1
ATOM 855 C C . LEU A 1 110 ? -5.516 -5.939 -10.744 1.00 81.81 110 LEU A C 1
ATOM 857 O O . LEU A 1 110 ? -6.334 -5.719 -9.855 1.00 81.81 110 LEU A O 1
ATOM 861 N N . LEU A 1 111 ? -5.717 -5.565 -12.013 1.00 79.31 111 LEU A N 1
ATOM 862 C CA . LEU A 1 111 ? -6.902 -4.814 -12.448 1.00 79.31 111 LEU A CA 1
ATOM 863 C C . LEU A 1 111 ? -8.206 -5.558 -12.128 1.00 79.31 111 LEU A C 1
ATOM 865 O O . LEU A 1 111 ? -9.167 -4.945 -11.658 1.00 79.31 111 LEU A O 1
ATOM 869 N N . TYR A 1 112 ? -8.221 -6.886 -12.287 1.00 79.25 112 TYR A N 1
ATOM 870 C CA . TYR A 1 112 ? -9.364 -7.727 -11.903 1.00 79.25 112 TYR A CA 1
ATOM 871 C C . TYR A 1 112 ? -9.625 -7.765 -10.394 1.00 79.25 112 TYR A C 1
ATOM 873 O O . TYR A 1 112 ? -10.724 -8.124 -9.970 1.00 79.25 112 TYR A O 1
ATOM 881 N N . MET A 1 113 ? -8.634 -7.406 -9.579 1.00 78.12 113 MET A N 1
ATOM 882 C CA . MET A 1 113 ? -8.743 -7.395 -8.124 1.00 78.12 113 MET A CA 1
ATOM 883 C C . MET A 1 113 ? -8.905 -5.986 -7.532 1.00 78.12 113 MET A C 1
ATOM 885 O O . ME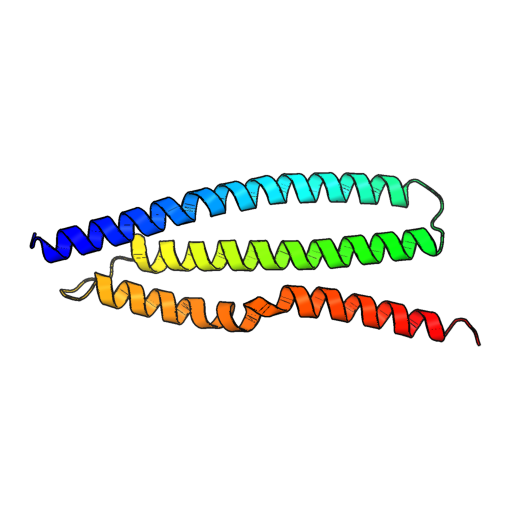T A 1 113 ? -8.966 -5.837 -6.312 1.00 78.12 113 MET A O 1
ATOM 889 N N . SER A 1 114 ? -9.016 -4.952 -8.370 1.00 74.00 114 SER A N 1
ATOM 890 C CA . SER A 1 114 ? -9.185 -3.555 -7.938 1.00 74.00 114 SER A CA 1
ATOM 891 C C . SER A 1 114 ? -10.428 -3.334 -7.061 1.00 74.00 114 SER A C 1
ATOM 893 O O . SER A 1 114 ? -10.411 -2.517 -6.148 1.00 74.00 114 SER A O 1
ATOM 895 N N . SER A 1 115 ? -11.500 -4.104 -7.270 1.00 75.00 115 SER A N 1
ATOM 896 C CA . SER A 1 115 ? -12.752 -3.999 -6.505 1.00 75.00 115 SER A CA 1
ATOM 897 C C . SER A 1 115 ? -12.768 -4.804 -5.200 1.00 75.00 115 SER A C 1
ATOM 899 O O . SER A 1 115 ? -13.727 -4.719 -4.424 1.00 75.00 115 SER A O 1
ATOM 901 N N . TRP A 1 116 ? -11.733 -5.604 -4.934 1.00 76.81 116 TRP A N 1
ATOM 902 C CA . TRP A 1 116 ? -11.766 -6.574 -3.840 1.00 76.81 116 TRP A CA 1
ATOM 903 C C . TRP A 1 116 ? -11.766 -5.921 -2.460 1.00 76.81 116 TRP A C 1
ATOM 905 O O . TRP A 1 116 ? -12.367 -6.486 -1.551 1.00 76.81 116 TRP A O 1
ATOM 915 N N . ALA A 1 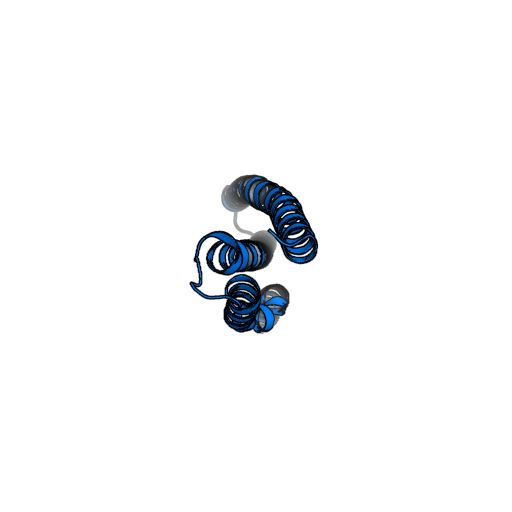117 ? -11.205 -4.719 -2.298 1.00 71.56 117 ALA A N 1
ATOM 916 C CA . ALA A 1 117 ? -11.307 -3.977 -1.039 1.00 71.56 117 ALA A CA 1
ATOM 917 C C . ALA A 1 117 ? -12.775 -3.777 -0.618 1.00 71.56 117 ALA A C 1
ATOM 919 O O . ALA A 1 117 ? -13.141 -4.052 0.527 1.00 71.56 117 ALA A O 1
ATOM 920 N N . GLY A 1 118 ? -13.640 -3.405 -1.568 1.00 67.94 118 GLY A N 1
ATOM 921 C CA . GLY A 1 118 ? -15.078 -3.255 -1.338 1.00 67.94 118 GLY A CA 1
ATOM 922 C C . GLY A 1 118 ? -15.772 -4.583 -1.029 1.00 67.94 118 GLY A C 1
ATOM 923 O O . GLY A 1 118 ? -16.577 -4.658 -0.103 1.00 67.94 118 GLY A O 1
ATOM 924 N N . VAL A 1 119 ? -15.423 -5.654 -1.748 1.00 73.25 119 VAL A N 1
ATOM 925 C CA . VAL A 1 119 ? -15.989 -6.998 -1.523 1.00 73.25 119 VAL A CA 1
ATOM 926 C C . VAL A 1 119 ? -15.602 -7.542 -0.144 1.00 73.25 119 VAL A C 1
ATOM 928 O O . VAL A 1 119 ? -16.433 -8.117 0.564 1.00 73.25 119 VAL A O 1
ATOM 931 N N . ILE A 1 120 ? -14.354 -7.338 0.279 1.00 71.75 120 ILE A N 1
ATOM 932 C CA . ILE A 1 120 ? -13.864 -7.787 1.584 1.00 71.75 120 ILE A CA 1
ATOM 933 C C . ILE A 1 120 ? -14.524 -6.989 2.714 1.00 71.75 120 ILE A C 1
ATOM 935 O O . ILE A 1 120 ? -14.942 -7.575 3.716 1.00 71.75 120 ILE A O 1
ATOM 939 N N . ALA A 1 121 ? -14.677 -5.673 2.542 1.00 66.81 121 ALA A N 1
ATOM 940 C CA . ALA A 1 121 ? -15.386 -4.838 3.505 1.00 66.81 121 ALA A CA 1
ATOM 941 C C . ALA A 1 121 ? -16.862 -5.259 3.637 1.00 66.81 121 ALA A C 1
ATOM 943 O O . ALA A 1 121 ? -17.349 -5.455 4.751 1.00 66.81 121 ALA A O 1
ATOM 944 N N . ALA A 1 122 ? -17.553 -5.473 2.513 1.00 67.81 122 ALA A N 1
ATOM 945 C CA . ALA A 1 122 ? -18.961 -5.864 2.498 1.00 67.81 122 ALA A CA 1
ATOM 946 C C . ALA A 1 122 ? -19.192 -7.265 3.090 1.00 67.81 122 ALA A C 1
ATOM 948 O O . ALA A 1 122 ? -20.063 -7.441 3.939 1.00 67.81 122 ALA A O 1
ATOM 949 N N . SER A 1 123 ? -18.394 -8.263 2.699 1.00 69.25 123 SER A N 1
ATOM 950 C CA . SER A 1 123 ? -18.581 -9.659 3.131 1.00 69.25 123 SER A CA 1
ATOM 951 C C . SER A 1 123 ? -18.471 -9.853 4.646 1.00 69.25 123 SER A C 1
ATOM 953 O O . SER A 1 123 ? -19.226 -10.641 5.215 1.00 69.25 123 SER A O 1
ATOM 955 N N . ARG A 1 124 ? -17.593 -9.106 5.334 1.00 63.47 124 ARG A N 1
ATOM 956 C CA . ARG A 1 124 ? -17.533 -9.152 6.804 1.00 63.47 124 ARG A CA 1
ATOM 957 C C . ARG A 1 124 ? -18.738 -8.489 7.464 1.00 63.47 124 ARG A C 1
ATOM 959 O O . ARG A 1 124 ? -19.211 -9.025 8.458 1.00 63.47 124 ARG A O 1
ATOM 966 N N . ILE A 1 125 ? -19.254 -7.383 6.924 1.00 60.38 125 ILE A N 1
ATOM 967 C CA . ILE A 1 125 ? -20.473 -6.739 7.447 1.00 60.38 125 ILE A CA 1
ATOM 968 C C . ILE A 1 125 ? -21.658 -7.714 7.368 1.00 60.38 125 ILE A C 1
ATOM 970 O O . ILE A 1 125 ? -22.329 -7.933 8.374 1.00 60.38 125 ILE A O 1
ATOM 974 N N . PHE A 1 126 ? -21.835 -8.387 6.225 1.00 57.03 126 PHE A N 1
ATOM 975 C CA . PHE A 1 126 ? -22.906 -9.372 6.034 1.00 57.03 126 PHE A CA 1
ATOM 976 C C . PHE A 1 126 ? -22.798 -10.590 6.966 1.00 57.03 126 PHE A C 1
ATOM 978 O O . PHE A 1 126 ? -23.813 -11.058 7.476 1.00 57.03 126 PHE A O 1
ATOM 985 N N . LEU A 1 127 ? -21.585 -11.087 7.240 1.00 58.00 127 LEU A N 1
ATOM 986 C CA . LEU A 1 127 ? -21.385 -12.205 8.174 1.00 58.00 127 LEU A CA 1
ATOM 987 C C . LEU A 1 127 ? -21.758 -11.840 9.622 1.00 58.00 127 LEU A C 1
ATOM 989 O O . LEU A 1 127 ? -22.349 -12.660 10.320 1.00 58.00 127 LEU A O 1
ATOM 993 N N . PHE A 1 128 ? -21.476 -10.611 10.072 1.00 54.56 128 PHE A N 1
ATOM 994 C CA . PHE A 1 128 ? -21.871 -10.161 11.415 1.00 54.56 128 PHE A CA 1
ATOM 995 C C . PHE A 1 128 ? -23.373 -9.876 11.542 1.00 54.56 128 PHE A C 1
ATOM 997 O O . PHE A 1 128 ? -23.936 -10.055 12.623 1.00 54.56 128 PHE A O 1
ATOM 1004 N N . GLU A 1 129 ? -24.027 -9.445 10.462 1.00 52.12 129 GLU A N 1
ATOM 1005 C CA . GLU A 1 129 ? -25.478 -9.235 10.441 1.00 52.12 129 GLU A CA 1
ATOM 1006 C C . GLU A 1 129 ? -26.244 -10.568 10.503 1.00 52.12 129 GLU A C 1
ATOM 1008 O O . GLU A 1 129 ? -27.226 -10.680 11.241 1.00 52.12 129 GLU A O 1
ATOM 1013 N N . TRP A 1 130 ? -25.728 -11.607 9.834 1.00 49.50 130 TRP A N 1
ATOM 1014 C CA . TRP A 1 130 ? -26.295 -12.960 9.852 1.00 49.50 130 TRP A CA 1
ATOM 1015 C C . TRP A 1 130 ? -26.117 -13.676 11.206 1.00 49.50 130 TRP A C 1
ATOM 1017 O O . TRP A 1 130 ? -27.062 -14.276 11.717 1.00 49.50 130 TRP A O 1
ATOM 1027 N N . ASP A 1 131 ? -24.955 -13.550 11.860 1.00 51.50 131 ASP A N 1
ATOM 1028 C CA . ASP A 1 131 ? -24.753 -14.086 13.223 1.00 51.50 131 ASP A CA 1
ATOM 1029 C C . ASP A 1 131 ? -25.524 -13.295 14.300 1.00 51.50 131 ASP A C 1
ATOM 1031 O O . ASP A 1 131 ? -25.818 -13.800 15.386 1.00 51.50 131 ASP A O 1
ATOM 1035 N N . GLY A 1 132 ? -25.902 -12.046 14.012 1.00 48.56 132 GLY A N 1
ATOM 1036 C CA . GLY A 1 132 ? -26.712 -11.217 14.903 1.00 48.56 132 GLY A CA 1
ATOM 1037 C C . GLY A 1 132 ? -28.172 -11.664 15.026 1.00 48.56 132 GLY A C 1
ATOM 1038 O O . GLY A 1 132 ? -28.800 -11.353 16.042 1.00 48.56 132 GLY A O 1
ATOM 1039 N N . THR A 1 133 ? -28.694 -12.398 14.036 1.00 49.38 133 THR A N 1
ATOM 1040 C CA . THR A 1 133 ? -30.095 -12.854 13.976 1.00 49.38 133 THR A CA 1
ATOM 1041 C C . THR A 1 133 ? -30.322 -14.243 14.586 1.00 49.38 133 THR A C 1
ATOM 1043 O O . THR A 1 133 ? -31.453 -14.565 14.934 1.00 49.38 133 THR A O 1
ATOM 1046 N N . LEU A 1 134 ? -29.270 -15.044 14.795 1.00 42.81 134 LEU A N 1
ATOM 1047 C CA . LEU A 1 134 ? -29.360 -16.393 15.386 1.00 42.81 134 LEU A CA 1
ATOM 1048 C C . LEU A 1 134 ? -29.265 -16.431 16.924 1.00 42.81 134 LEU A C 1
ATOM 1050 O O . LEU A 1 134 ? -29.455 -17.485 17.519 1.00 42.81 134 LEU A O 1
ATOM 1054 N N . LEU A 1 135 ? -29.012 -15.293 17.582 1.00 42.50 135 LEU A N 1
ATOM 1055 C CA . LEU A 1 135 ? -28.955 -15.171 19.051 1.00 42.50 135 LEU A CA 1
ATOM 1056 C C . LEU A 1 135 ? -30.186 -14.468 19.660 1.00 42.50 135 LEU A C 1
ATOM 1058 O O . LEU A 1 135 ? -30.143 -14.038 20.812 1.00 42.50 135 LEU A O 1
ATOM 1062 N N . ILE A 1 136 ? -31.270 -14.319 18.889 1.00 43.06 136 ILE A N 1
ATOM 1063 C CA . ILE A 1 136 ? -32.565 -13.767 19.341 1.00 43.06 136 ILE A CA 1
ATOM 1064 C C . ILE A 1 136 ? -33.696 -14.796 19.125 1.00 43.06 136 ILE A C 1
ATOM 1066 O O . ILE A 1 136 ? -34.829 -14.434 18.814 1.00 43.06 136 ILE A O 1
ATOM 1070 N N . GLY A 1 137 ? -33.370 -16.085 19.254 1.00 37.47 137 GLY A N 1
ATOM 1071 C CA . GLY A 1 137 ? -34.322 -17.197 19.321 1.00 37.47 137 GLY A CA 1
ATOM 1072 C C . GLY A 1 137 ? -34.195 -17.913 20.651 1.00 37.47 137 GLY A C 1
ATOM 1073 O O . GLY A 1 137 ? -33.052 -18.311 20.965 1.00 37.47 137 GLY A O 1
#

Radius of gyration: 21.81 Å; chains: 1; bounding box: 54×31×62 Å

Organism: NCBI:txid2823264

Secondary structure (DSSP, 8-state):
--HHHHHHHHHHHHHHHHHHHHHHHHHHHHHHHHHHHHHHHHHHHTS---HHHHHHHHHHHHHHHHHHHHHHHHHHHHHHHHIIIIIS---STTHHHHHHHHHHHHHHHHHTTTTHHHHHHHHHHHHHHHHHHTT--